Protein AF-A0A536XV53-F1 (afdb_monomer)

Radius of gyration: 16.69 Å; Cα contacts (8 Å, |Δi|>4): 105; chains: 1; bounding box: 43×22×48 Å

Secondary structure (DSSP, 8-state):
----HHHHHHHHTT-EETT-TTS-EEE-TTT--EEEEEEEEEEEEETTEEEEEEEEEEEEEE--HHHHHT---

Sequence (73 aa):
GKIDPDRTMELLKNFKDPNSPRGPISIDPATRDIVQPEYLREVRRVGGKLANVEIETLGTAVKDPWKELNNKK

Nearest PDB structures (foldseek):
  4f06-assembly1_A  TM=9.213E-01  e=2.973E-04  Rhodopseudomonas palustris HaA2
  4eyk-assembly1_A  TM=9.600E-01  e=1.549E-03  Rhodopseudomonas palustris BisB5
  4evs-assembly1_A  TM=9.349E-01  e=1.454E-03  Rhodopseudomonas palustris CGA009
  8yka-assembly1_2  TM=2.854E-01  e=2.021E+00  Homo sapiens

Structure (mmCIF, N/CA/C/O backbone):
data_AF-A0A536XV53-F1
#
_entry.id   AF-A0A536XV53-F1
#
loop_
_atom_site.group_PDB
_atom_site.id
_atom_site.type_symbol
_atom_site.label_atom_id
_atom_site.label_alt_id
_atom_site.label_comp_id
_atom_site.label_asym_id
_atom_site.label_entity_id
_atom_site.label_seq_id
_atom_site.pdbx_PDB_ins_code
_atom_site.Cartn_x
_atom_site.Cartn_y
_atom_site.Cartn_z
_atom_site.occupancy
_atom_site.B_iso_or_equiv
_atom_site.auth_seq_id
_atom_site.auth_comp_id
_atom_site.auth_asym_id
_atom_site.auth_atom_id
_atom_site.pdbx_PDB_model_num
ATOM 1 N N . GLY A 1 1 ? -6.924 -15.840 -29.100 1.00 63.44 1 GLY A N 1
ATOM 2 C CA . GLY A 1 1 ? -6.086 -14.677 -28.751 1.00 63.44 1 GLY A CA 1
ATOM 3 C C . GLY A 1 1 ? -4.713 -15.167 -28.350 1.00 63.44 1 GLY A C 1
ATOM 4 O O . GLY A 1 1 ? -4.636 -16.230 -27.751 1.00 63.44 1 GLY A O 1
ATOM 5 N N . LYS A 1 2 ? -3.648 -14.452 -28.720 1.00 81.06 2 LYS A N 1
ATOM 6 C CA . LYS A 1 2 ? -2.280 -14.755 -28.275 1.00 81.06 2 LYS A CA 1
ATOM 7 C C . LYS A 1 2 ? -1.964 -13.846 -27.088 1.00 81.06 2 LYS A C 1
ATOM 9 O O . LYS A 1 2 ? -2.077 -12.633 -27.230 1.00 81.06 2 LYS A O 1
ATOM 14 N N . ILE A 1 3 ? -1.646 -14.428 -25.936 1.00 88.06 3 ILE A N 1
ATOM 15 C CA . ILE A 1 3 ? -1.151 -13.684 -24.773 1.00 88.06 3 ILE A CA 1
ATOM 16 C C . ILE A 1 3 ? 0.364 -13.574 -24.938 1.00 88.06 3 ILE A C 1
ATOM 18 O O . ILE A 1 3 ? 1.035 -14.595 -25.070 1.00 88.06 3 ILE A O 1
ATOM 22 N N . ASP A 1 4 ? 0.872 -12.346 -24.971 1.00 95.00 4 ASP A N 1
ATOM 23 C CA . ASP A 1 4 ? 2.298 -12.038 -25.066 1.00 95.00 4 ASP A CA 1
ATOM 24 C C . ASP A 1 4 ? 2.821 -11.665 -23.665 1.00 95.00 4 ASP A C 1
ATOM 26 O O . ASP A 1 4 ? 2.344 -10.677 -23.090 1.00 95.00 4 ASP A O 1
ATOM 30 N N . PRO A 1 5 ? 3.735 -12.457 -23.072 1.00 94.31 5 PRO A N 1
ATOM 31 C CA . PRO A 1 5 ? 4.224 -12.216 -21.718 1.00 94.31 5 PRO A CA 1
ATOM 32 C C . PRO A 1 5 ? 4.945 -10.876 -21.559 1.00 94.31 5 PRO A C 1
ATOM 34 O O . PRO A 1 5 ? 4.669 -10.152 -20.602 1.00 94.31 5 PRO A O 1
ATOM 37 N N . ASP A 1 6 ? 5.811 -10.510 -22.501 1.00 95.06 6 ASP A N 1
ATOM 38 C CA . ASP A 1 6 ? 6.617 -9.291 -22.412 1.00 95.06 6 ASP A CA 1
ATOM 39 C C . ASP A 1 6 ? 5.721 -8.061 -22.497 1.00 95.06 6 ASP A C 1
ATOM 41 O O . ASP A 1 6 ? 5.800 -7.148 -21.667 1.00 95.06 6 ASP A O 1
ATOM 45 N N . ARG A 1 7 ? 4.767 -8.083 -23.433 1.00 93.81 7 ARG A N 1
ATOM 46 C CA . ARG A 1 7 ? 3.777 -7.019 -23.561 1.00 93.81 7 ARG A CA 1
ATOM 47 C C . ARG A 1 7 ? 2.865 -6.930 -22.343 1.00 93.81 7 ARG A C 1
ATOM 49 O O . ARG A 1 7 ? 2.476 -5.832 -21.950 1.00 93.81 7 ARG A O 1
ATOM 56 N N . THR A 1 8 ? 2.528 -8.061 -21.732 1.00 94.31 8 THR A N 1
ATOM 57 C CA . THR A 1 8 ? 1.730 -8.081 -20.501 1.00 94.31 8 THR A CA 1
ATOM 58 C C . THR A 1 8 ? 2.495 -7.415 -19.358 1.00 94.31 8 THR A C 1
ATOM 60 O O . THR A 1 8 ? 1.952 -6.547 -18.674 1.00 94.31 8 THR A O 1
ATOM 63 N N . MET A 1 9 ? 3.778 -7.739 -19.189 1.00 95.38 9 MET A N 1
ATOM 64 C CA . MET A 1 9 ? 4.620 -7.139 -18.152 1.00 95.38 9 MET A CA 1
ATOM 65 C C . MET A 1 9 ? 4.847 -5.637 -18.369 1.00 95.38 9 MET A C 1
ATOM 67 O O . MET A 1 9 ? 4.852 -4.871 -17.406 1.00 95.38 9 MET A O 1
ATOM 71 N N . GLU A 1 10 ? 4.975 -5.192 -19.620 1.00 94.38 10 GLU A N 1
ATOM 72 C CA . GLU A 1 10 ? 5.060 -3.770 -19.977 1.00 94.38 10 GLU A CA 1
ATOM 73 C C . GLU A 1 10 ? 3.844 -2.953 -19.523 1.00 94.38 10 GLU A C 1
ATOM 75 O O . GLU A 1 10 ? 3.989 -1.804 -19.097 1.00 94.38 10 GLU A O 1
ATOM 80 N N . LEU A 1 11 ? 2.652 -3.544 -19.616 1.00 93.88 11 LEU A N 1
ATOM 81 C CA . LEU A 1 11 ? 1.410 -2.916 -19.178 1.00 93.88 11 LEU A CA 1
ATOM 82 C C . LEU A 1 11 ? 1.303 -2.929 -17.650 1.00 93.88 11 LEU A C 1
ATOM 84 O O . LEU A 1 11 ? 1.026 -1.898 -17.039 1.00 93.88 11 LEU A O 1
ATOM 88 N N . LEU A 1 12 ? 1.571 -4.079 -17.025 1.00 95.38 12 LEU A N 1
ATOM 89 C CA . LEU A 1 12 ? 1.408 -4.257 -15.582 1.00 95.38 12 LEU A CA 1
ATOM 90 C C . LEU A 1 12 ? 2.402 -3.439 -14.752 1.00 95.38 12 LEU A C 1
ATOM 92 O O . LEU A 1 12 ? 2.029 -2.952 -13.689 1.00 95.38 12 LEU A O 1
ATOM 96 N N . LYS A 1 13 ? 3.634 -3.216 -15.232 1.00 95.31 13 LYS A N 1
ATOM 97 C CA . LYS A 1 13 ? 4.651 -2.438 -14.495 1.00 95.31 13 LYS A CA 1
ATOM 98 C C . LYS A 1 13 ? 4.275 -0.961 -14.284 1.00 95.31 13 LYS A C 1
ATOM 100 O O . LYS A 1 13 ? 4.918 -0.287 -13.496 1.00 95.31 13 LYS A O 1
ATOM 105 N N . ASN A 1 14 ? 3.253 -0.464 -14.986 1.00 92.44 14 ASN A N 1
ATOM 106 C CA . ASN A 1 14 ? 2.726 0.900 -14.853 1.00 92.44 14 ASN A CA 1
ATOM 107 C C . ASN A 1 14 ? 1.295 0.933 -14.294 1.00 92.44 14 ASN A C 1
ATOM 109 O O . ASN A 1 14 ? 0.639 1.976 -14.337 1.00 92.44 14 ASN A O 1
ATOM 113 N N . PHE A 1 15 ? 0.790 -0.204 -13.813 1.00 97.50 15 PHE A N 1
ATOM 114 C CA . PHE A 1 15 ? -0.563 -0.310 -13.290 1.00 97.50 15 PHE A CA 1
ATOM 115 C C . PHE A 1 15 ? -0.762 0.596 -12.068 1.00 97.50 15 PHE A C 1
ATOM 117 O O . PHE A 1 15 ? 0.107 0.697 -11.197 1.00 97.50 15 PHE A O 1
ATOM 124 N N . LYS A 1 16 ? -1.930 1.242 -12.007 1.00 97.81 16 LYS A N 1
ATOM 125 C CA . LYS A 1 16 ? -2.377 2.085 -10.896 1.00 97.81 16 LYS A CA 1
ATOM 126 C C . LYS A 1 16 ? -3.862 1.856 -10.668 1.00 97.81 16 LYS A C 1
ATOM 128 O O . LYS A 1 16 ? -4.627 1.843 -11.630 1.00 97.81 16 LYS A O 1
ATOM 133 N N . ASP A 1 17 ? -4.254 1.746 -9.409 1.00 97.75 17 ASP A N 1
ATOM 134 C CA . ASP A 1 17 ? -5.655 1.676 -9.010 1.00 97.75 17 ASP A CA 1
AT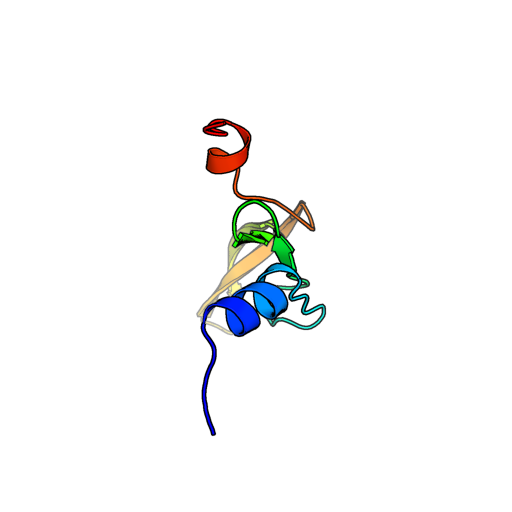OM 135 C C . ASP A 1 17 ? -5.895 2.587 -7.797 1.00 97.75 17 ASP A C 1
ATOM 137 O O . ASP A 1 17 ? -5.464 2.257 -6.688 1.00 97.75 17 ASP A O 1
ATOM 141 N N . PRO A 1 18 ? -6.563 3.741 -7.978 1.00 97.06 18 PRO A N 1
ATOM 142 C CA . PRO A 1 18 ? -6.871 4.642 -6.874 1.00 97.06 18 PRO A CA 1
ATOM 143 C C . PRO A 1 18 ? -7.993 4.128 -5.957 1.00 97.06 18 PRO A C 1
ATOM 145 O O . PRO A 1 18 ? -8.152 4.666 -4.866 1.00 97.06 18 PRO A O 1
ATOM 148 N N . ASN A 1 19 ? -8.763 3.116 -6.374 1.00 97.56 19 ASN A N 1
ATOM 149 C CA . ASN A 1 19 ? -9.990 2.670 -5.702 1.00 97.56 19 ASN A CA 1
ATOM 150 C C . ASN A 1 19 ? -9.882 1.258 -5.114 1.00 97.56 19 ASN A C 1
ATOM 152 O O . ASN A 1 19 ? -10.898 0.635 -4.794 1.00 97.56 19 ASN A O 1
ATOM 156 N N . SER A 1 20 ? -8.666 0.737 -4.976 1.00 97.75 20 SER A N 1
ATOM 157 C CA . SER A 1 20 ? -8.455 -0.559 -4.346 1.00 97.75 20 SER A CA 1
ATOM 158 C C . SER A 1 20 ? -9.031 -0.555 -2.915 1.00 97.75 20 SER A C 1
ATOM 160 O O . SER A 1 20 ? -8.897 0.444 -2.203 1.00 97.75 20 SER A O 1
ATOM 162 N N . PRO A 1 21 ? -9.654 -1.655 -2.437 1.00 97.50 21 PRO A N 1
ATOM 163 C CA . PRO A 1 21 ? -10.263 -1.708 -1.102 1.00 97.50 21 PRO A CA 1
ATOM 164 C C . PRO A 1 21 ? -9.306 -1.410 0.061 1.00 97.50 21 PRO A C 1
ATOM 166 O O . PRO A 1 21 ? -9.761 -1.134 1.166 1.00 97.50 21 PRO A O 1
ATOM 169 N N . ARG A 1 22 ? -7.989 -1.487 -0.178 1.00 96.44 22 ARG A N 1
ATOM 170 C CA . ARG A 1 22 ? -6.930 -1.153 0.790 1.00 96.44 22 ARG A CA 1
ATOM 171 C C . ARG A 1 22 ? -6.374 0.270 0.629 1.00 96.44 22 ARG A C 1
ATOM 173 O O . ARG A 1 22 ? -5.307 0.546 1.155 1.00 96.44 22 ARG A O 1
ATOM 180 N N . GLY A 1 23 ? -7.032 1.126 -0.151 1.00 97.12 23 GLY A N 1
ATOM 181 C CA . GLY A 1 23 ? -6.534 2.444 -0.545 1.00 97.12 23 GLY A CA 1
ATOM 182 C C . GLY A 1 23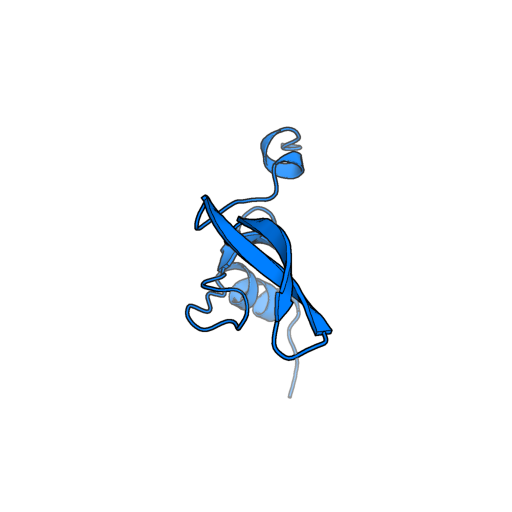 ? -5.753 2.438 -1.870 1.00 97.12 23 GLY A C 1
ATOM 183 O O . GLY A 1 23 ? -5.578 1.378 -2.474 1.00 97.12 23 GLY A O 1
ATOM 184 N N . PRO A 1 24 ? -5.302 3.614 -2.347 1.00 97.94 24 PRO A N 1
ATOM 185 C CA . PRO A 1 24 ? -4.637 3.766 -3.642 1.00 97.94 24 PRO A CA 1
ATOM 186 C C . PRO A 1 24 ? -3.368 2.918 -3.764 1.00 97.94 24 PRO A C 1
ATOM 188 O O . PRO A 1 24 ? -2.502 2.969 -2.896 1.00 97.94 24 PRO A O 1
ATOM 191 N N . ILE A 1 25 ? -3.224 2.180 -4.866 1.00 98.44 25 ILE A N 1
ATOM 192 C CA . ILE A 1 25 ? -2.046 1.345 -5.134 1.00 98.44 25 ILE A CA 1
ATOM 193 C C . ILE A 1 25 ? -1.455 1.605 -6.517 1.00 98.44 25 ILE A C 1
ATOM 195 O O . ILE A 1 25 ? -2.122 2.076 -7.443 1.00 98.44 25 ILE A O 1
ATOM 199 N N . SER A 1 26 ? -0.188 1.239 -6.679 1.00 98.25 26 SER A N 1
ATOM 200 C CA . SER A 1 26 ? 0.471 1.163 -7.983 1.00 98.25 26 SER A CA 1
ATOM 201 C C . SER A 1 26 ? 1.535 0.073 -8.003 1.00 98.25 26 SER A C 1
ATOM 203 O O . SER A 1 26 ? 1.902 -0.444 -6.953 1.00 98.25 26 SER A O 1
ATOM 205 N N . ILE A 1 27 ? 2.018 -0.289 -9.189 1.00 98.00 27 ILE A N 1
ATOM 206 C CA . ILE A 1 27 ? 3.190 -1.155 -9.347 1.00 98.00 27 ILE A CA 1
ATOM 207 C C . ILE A 1 27 ? 4.406 -0.278 -9.639 1.00 98.00 27 ILE A C 1
ATOM 209 O O . ILE A 1 27 ? 4.360 0.574 -10.527 1.00 98.00 27 ILE A O 1
ATOM 213 N N . ASP A 1 28 ? 5.492 -0.474 -8.892 1.00 96.06 28 ASP A N 1
ATOM 214 C CA . ASP A 1 28 ? 6.769 0.177 -9.169 1.00 96.06 28 ASP A CA 1
ATOM 215 C C . ASP A 1 28 ? 7.382 -0.436 -10.444 1.00 96.06 28 ASP A C 1
ATOM 217 O O . ASP A 1 28 ? 7.635 -1.646 -10.485 1.00 96.06 28 ASP A O 1
ATOM 221 N N . PRO A 1 29 ? 7.659 0.360 -11.492 1.00 95.06 29 PRO A N 1
ATOM 222 C CA . PRO A 1 29 ? 8.146 -0.168 -12.760 1.00 95.06 29 PRO A CA 1
ATOM 223 C C . PRO A 1 29 ? 9.544 -0.792 -12.680 1.00 95.06 29 PRO A C 1
ATOM 225 O O . PRO A 1 29 ? 9.869 -1.646 -13.507 1.00 95.06 29 PRO A O 1
ATOM 228 N N . ALA A 1 30 ? 10.370 -0.382 -11.714 1.00 93.25 30 ALA A N 1
ATOM 229 C CA . ALA A 1 30 ? 11.726 -0.893 -11.545 1.00 93.25 30 ALA A CA 1
ATOM 230 C C . ALA A 1 30 ? 11.727 -2.241 -10.816 1.00 93.25 30 ALA A C 1
ATOM 232 O O . ALA A 1 30 ? 12.402 -3.183 -11.231 1.00 93.25 30 ALA A O 1
ATOM 233 N N . THR A 1 31 ? 10.951 -2.351 -9.738 1.00 93.94 31 THR A N 1
ATOM 234 C CA . THR A 1 31 ? 10.964 -3.538 -8.868 1.00 93.94 31 THR A CA 1
ATOM 235 C C . THR A 1 31 ? 9.851 -4.534 -9.176 1.00 93.94 31 THR A C 1
ATOM 237 O O . THR A 1 31 ? 9.924 -5.685 -8.731 1.00 93.94 31 THR A O 1
ATOM 240 N N . ARG A 1 32 ? 8.833 -4.098 -9.933 1.00 95.38 32 ARG A N 1
ATOM 241 C CA . ARG A 1 32 ? 7.561 -4.795 -10.177 1.00 95.38 32 ARG A CA 1
ATOM 242 C C . ARG A 1 32 ? 6.817 -5.151 -8.889 1.00 95.38 32 ARG A C 1
ATOM 244 O O . ARG A 1 32 ? 5.991 -6.060 -8.898 1.00 95.38 32 ARG A O 1
ATOM 251 N N . ASP A 1 33 ? 7.131 -4.459 -7.796 1.00 96.62 33 ASP A N 1
ATOM 252 C CA . ASP A 1 33 ? 6.463 -4.630 -6.512 1.00 96.62 33 ASP A CA 1
ATOM 253 C C . ASP A 1 33 ? 5.349 -3.607 -6.318 1.00 96.62 33 ASP A C 1
ATOM 255 O O . ASP A 1 33 ? 5.321 -2.563 -6.974 1.00 96.62 33 ASP A O 1
ATOM 259 N N . ILE A 1 34 ? 4.433 -3.913 -5.409 1.00 97.56 34 ILE A N 1
ATOM 260 C CA . ILE A 1 34 ? 3.345 -3.016 -5.056 1.00 97.56 34 ILE A CA 1
ATO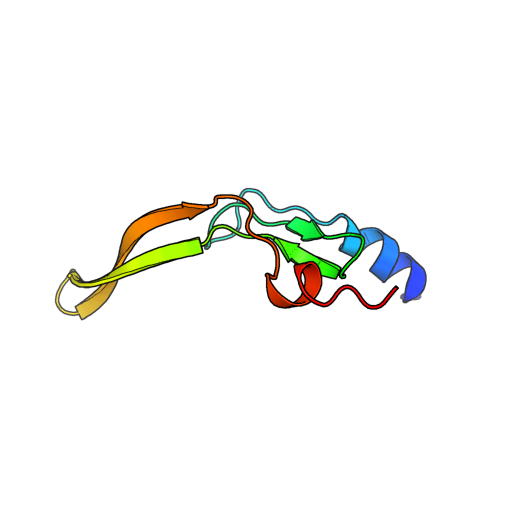M 261 C C . ILE A 1 34 ? 3.865 -1.814 -4.261 1.00 97.56 34 ILE A C 1
ATOM 263 O O . ILE A 1 34 ? 4.734 -1.925 -3.399 1.00 97.56 34 ILE A O 1
ATOM 267 N N . VAL A 1 35 ? 3.286 -0.657 -4.553 1.00 98.12 35 VAL A N 1
ATOM 268 C CA . VAL A 1 35 ? 3.390 0.568 -3.770 1.00 98.12 35 VAL A CA 1
ATOM 269 C C . VAL A 1 35 ? 2.006 0.845 -3.208 1.00 98.12 35 VAL A C 1
ATOM 271 O O . VAL A 1 35 ? 1.042 0.936 -3.974 1.00 98.12 35 VAL A O 1
ATOM 274 N N . GLN A 1 36 ? 1.897 0.936 -1.886 1.00 98.38 36 GLN A N 1
ATOM 275 C CA . GLN A 1 36 ? 0.614 0.975 -1.181 1.00 98.38 36 GLN A CA 1
ATOM 276 C C . GLN A 1 36 ? 0.701 1.827 0.093 1.00 98.38 36 GLN A C 1
ATOM 278 O O . GLN A 1 36 ? 1.804 2.100 0.572 1.00 98.38 36 GLN A O 1
ATOM 283 N N . PRO A 1 37 ? -0.432 2.257 0.663 1.00 98.12 37 PRO A N 1
ATOM 284 C CA . PRO A 1 37 ? -0.439 2.823 1.997 1.00 98.12 37 PRO A CA 1
ATOM 285 C C . PRO A 1 37 ? -0.110 1.766 3.057 1.00 98.12 37 PRO A C 1
ATOM 287 O O . PRO A 1 37 ? -0.482 0.601 2.920 1.00 98.12 37 PRO A O 1
ATOM 290 N N . GLU A 1 38 ? 0.533 2.196 4.139 1.00 98.06 38 GLU A N 1
ATOM 291 C CA . GLU A 1 38 ? 0.756 1.373 5.331 1.00 98.06 38 GLU A CA 1
ATOM 292 C C . GLU A 1 38 ? 0.013 1.968 6.524 1.00 98.06 38 GLU A C 1
ATOM 294 O O . GLU A 1 38 ? 0.083 3.172 6.790 1.00 98.06 38 GLU A O 1
ATOM 299 N N . TYR A 1 39 ? -0.708 1.113 7.248 1.00 98.12 39 TYR A N 1
ATOM 300 C CA . TYR A 1 39 ? -1.626 1.527 8.305 1.00 98.12 39 TYR A CA 1
ATOM 301 C C . TYR A 1 39 ? -1.169 1.025 9.667 1.00 98.12 39 TYR A C 1
ATOM 303 O O . TYR A 1 39 ? -0.946 -0.173 9.856 1.00 98.12 39 TYR A O 1
ATOM 311 N N . LEU A 1 40 ? -1.146 1.920 10.653 1.00 98.00 40 LEU A N 1
ATOM 312 C CA . LEU A 1 40 ? -1.105 1.524 12.053 1.00 98.00 40 LEU A CA 1
ATOM 313 C C . LEU A 1 40 ? -2.518 1.136 12.490 1.00 98.00 40 LEU A C 1
ATOM 315 O O . LEU A 1 40 ? -3.485 1.870 12.260 1.00 98.00 40 LEU A O 1
ATOM 319 N N . ARG A 1 41 ? -2.644 -0.038 13.112 1.00 98.50 41 ARG A N 1
ATOM 320 C CA . ARG A 1 41 ? -3.939 -0.627 13.458 1.00 98.50 41 ARG A CA 1
ATOM 321 C C . ARG A 1 41 ? -3.956 -1.118 14.893 1.00 98.50 41 ARG A C 1
ATOM 323 O O . ARG A 1 41 ? -2.980 -1.683 15.376 1.00 98.50 41 ARG A O 1
ATOM 330 N N . GLU A 1 42 ? -5.110 -0.977 15.527 1.00 98.38 42 GLU A N 1
ATOM 331 C CA . GLU A 1 42 ? -5.378 -1.487 16.868 1.00 98.38 42 GLU A CA 1
ATOM 332 C C . GLU A 1 42 ? -6.550 -2.472 16.828 1.00 98.38 42 GLU A C 1
ATOM 334 O O . GLU A 1 42 ? -7.556 -2.236 16.154 1.00 98.38 42 GLU A O 1
ATOM 339 N N . VAL A 1 43 ? -6.443 -3.586 17.551 1.00 98.56 43 VAL A N 1
ATOM 340 C CA . VAL A 1 43 ? -7.541 -4.55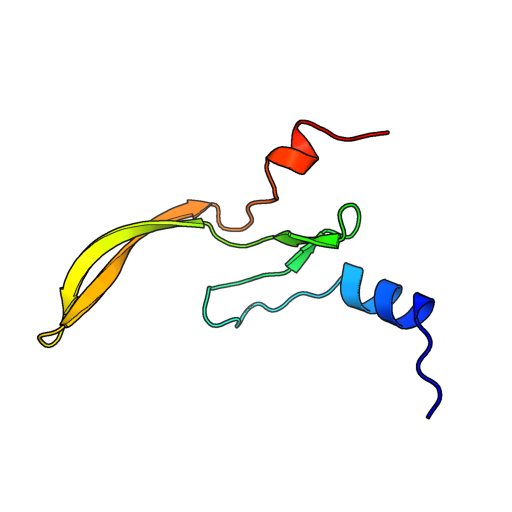3 17.668 1.00 98.56 43 VAL A CA 1
ATOM 341 C C . VAL A 1 43 ? -8.614 -3.983 18.594 1.00 98.56 43 VAL A C 1
ATOM 343 O O . VAL A 1 43 ? -8.374 -3.798 19.784 1.00 98.56 43 VAL A O 1
ATOM 346 N N . ARG A 1 44 ? -9.825 -3.754 18.077 1.00 98.25 44 ARG A N 1
ATOM 347 C CA . ARG A 1 44 ? -10.969 -3.243 18.851 1.00 98.25 44 ARG A CA 1
ATOM 348 C C . ARG A 1 44 ? -12.231 -4.056 18.586 1.00 98.25 44 ARG A C 1
ATO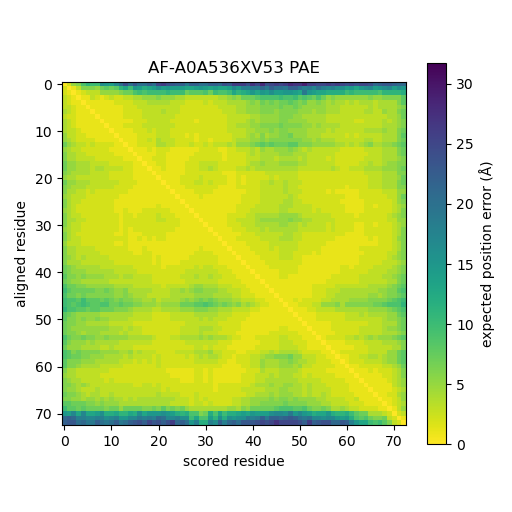M 350 O O . ARG A 1 44 ? -12.379 -4.679 17.537 1.00 98.25 44 ARG A O 1
ATOM 357 N N . ARG A 1 45 ? -13.176 -4.049 19.533 1.00 98.12 45 ARG A N 1
ATOM 358 C CA . ARG A 1 45 ? -14.501 -4.654 19.328 1.00 98.12 45 ARG A CA 1
ATOM 359 C C . ARG A 1 45 ? -15.408 -3.678 18.570 1.00 98.12 45 ARG A C 1
ATOM 361 O O . ARG A 1 45 ? -15.717 -2.610 19.083 1.00 98.12 45 ARG A O 1
ATOM 368 N N . VAL A 1 46 ? -15.872 -4.069 17.385 1.00 97.44 46 VAL A N 1
ATOM 369 C CA . VAL A 1 46 ? -16.779 -3.307 16.511 1.00 97.44 46 VAL A CA 1
ATOM 370 C C . VAL A 1 46 ? -17.963 -4.203 16.153 1.00 97.44 46 VAL A C 1
ATOM 372 O O . VAL A 1 46 ? -17.774 -5.315 15.662 1.00 97.44 46 VAL A O 1
ATOM 375 N N . GLY A 1 47 ? -19.192 -3.773 16.456 1.00 96.31 47 GLY A N 1
ATOM 376 C CA . GLY A 1 47 ? -20.397 -4.563 16.152 1.00 96.31 47 GLY A CA 1
ATOM 377 C C . GLY A 1 47 ? -20.382 -5.975 16.758 1.00 96.31 47 GLY A C 1
ATOM 378 O O . GLY A 1 47 ? -20.807 -6.936 16.124 1.00 96.31 47 GLY A O 1
ATOM 379 N N . GLY A 1 48 ? -19.815 -6.128 17.959 1.00 97.62 48 GLY A N 1
ATOM 380 C CA . GLY A 1 48 ? -19.729 -7.420 18.644 1.00 97.62 48 GLY A CA 1
ATOM 381 C C . GLY A 1 48 ? -18.615 -8.356 18.159 1.00 97.62 48 GLY A C 1
ATOM 382 O O . GLY A 1 48 ? -18.474 -9.431 18.736 1.00 97.62 48 GLY A O 1
ATOM 383 N N . LYS A 1 49 ? -17.776 -7.966 17.190 1.00 98.00 49 LYS A N 1
ATOM 384 C CA . LYS A 1 49 ? -16.626 -8.758 16.707 1.00 98.00 49 LYS A CA 1
ATOM 385 C C . LYS A 1 49 ? -15.314 -7.999 16.897 1.00 98.00 49 LYS A C 1
ATOM 387 O O . LYS A 1 49 ? -15.326 -6.775 16.957 1.00 98.00 49 LYS A O 1
ATOM 392 N N . LEU A 1 50 ? -14.190 -8.707 17.015 1.00 98.56 50 LEU A N 1
ATOM 393 C CA . LEU A 1 50 ? -12.872 -8.066 16.968 1.00 98.56 50 LEU A CA 1
ATOM 394 C C . LEU A 1 50 ? -12.563 -7.662 15.524 1.00 98.56 50 LEU A C 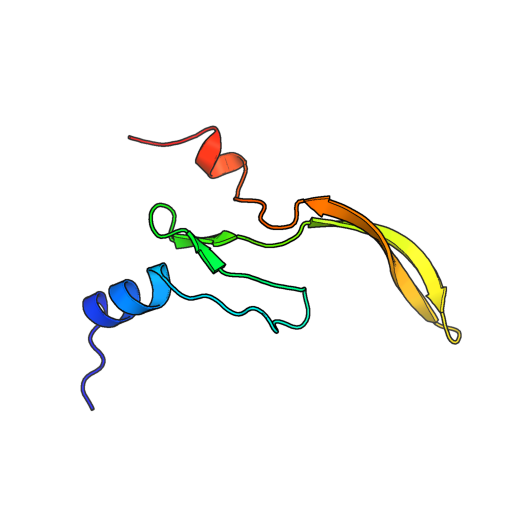1
ATOM 396 O O . LEU A 1 50 ? -12.755 -8.456 14.605 1.00 98.56 50 LEU A O 1
ATOM 400 N N . ALA A 1 51 ? -12.088 -6.438 15.342 1.00 98.25 51 ALA A N 1
ATOM 401 C CA . ALA A 1 51 ? -11.651 -5.893 14.071 1.00 98.25 51 ALA A CA 1
ATOM 402 C C . ALA A 1 51 ? -10.339 -5.138 14.280 1.00 98.25 51 ALA A C 1
ATOM 404 O O . ALA A 1 51 ? -10.133 -4.511 15.319 1.00 98.25 51 ALA A O 1
ATOM 405 N N . ASN A 1 52 ? -9.465 -5.165 13.278 1.00 98.38 52 ASN A N 1
ATOM 406 C CA . ASN A 1 52 ? -8.346 -4.238 13.253 1.00 98.38 52 ASN A CA 1
ATOM 407 C C . ASN A 1 52 ? -8.902 -2.879 12.821 1.00 98.38 52 ASN A C 1
ATOM 409 O O . ASN A 1 52 ? -9.442 -2.778 11.723 1.00 98.38 52 ASN A O 1
ATOM 413 N N . VAL A 1 53 ? -8.800 -1.857 13.655 1.00 97.81 53 VAL A N 1
ATOM 414 C CA . VAL A 1 53 ? -9.251 -0.500 13.340 1.00 97.81 53 VAL A CA 1
ATOM 415 C C . VAL A 1 53 ? -8.025 0.329 12.988 1.00 97.81 53 VAL A C 1
ATOM 417 O O . VAL A 1 53 ? -7.049 0.325 13.733 1.00 97.81 53 VAL A O 1
ATOM 420 N N . GLU A 1 54 ? -8.057 0.990 11.834 1.00 97.00 54 GLU A N 1
ATOM 421 C CA . GLU A 1 54 ? -6.997 1.905 11.401 1.00 97.00 54 GLU A CA 1
ATOM 422 C C . GLU A 1 54 ? -7.001 3.136 12.302 1.00 97.00 54 GLU A C 1
ATOM 424 O O . GLU A 1 54 ? -8.046 3.757 12.499 1.00 97.00 54 GLU A O 1
ATOM 429 N N . ILE A 1 55 ? -5.842 3.456 12.876 1.00 97.62 55 ILE A N 1
ATOM 430 C CA . ILE A 1 55 ? -5.671 4.621 13.753 1.00 97.62 55 ILE A CA 1
ATOM 431 C C . ILE A 1 55 ? -4.774 5.686 13.123 1.00 97.62 55 ILE A C 1
ATOM 433 O O . ILE A 1 55 ? -4.937 6.864 13.423 1.00 97.62 55 ILE A O 1
ATOM 437 N N . GLU A 1 56 ? -3.875 5.289 12.221 1.00 97.88 56 GLU A N 1
ATOM 438 C CA . GLU A 1 56 ? -2.989 6.198 11.497 1.00 97.88 56 GLU A CA 1
ATOM 439 C C . GLU A 1 56 ? -2.574 5.589 10.150 1.00 97.88 56 GLU A C 1
ATOM 441 O O . GLU A 1 56 ? -2.475 4.369 10.011 1.00 97.88 56 GLU A O 1
ATOM 446 N N . THR A 1 57 ? -2.318 6.442 9.156 1.00 97.56 57 THR A N 1
ATOM 447 C CA . THR A 1 57 ? -1.653 6.060 7.900 1.00 97.56 57 THR A CA 1
ATOM 448 C C . THR A 1 57 ? -0.202 6.524 7.971 1.00 97.56 57 THR A C 1
ATOM 450 O O . THR A 1 57 ? 0.056 7.723 7.937 1.00 97.56 57 THR A O 1
ATOM 453 N N . LEU A 1 58 ? 0.736 5.583 8.070 1.00 96.19 58 LEU A N 1
ATOM 454 C CA . LEU A 1 58 ? 2.169 5.858 8.241 1.00 96.19 58 LEU A CA 1
ATOM 455 C C . LEU A 1 58 ? 2.841 6.314 6.936 1.00 96.19 58 LEU A C 1
ATOM 457 O O . LEU A 1 58 ? 3.891 6.951 6.950 1.00 96.19 58 LEU A O 1
ATOM 461 N N . GLY A 1 59 ? 2.224 6.007 5.799 1.00 95.38 59 GLY A N 1
ATOM 462 C CA . GLY A 1 59 ? 2.619 6.488 4.483 1.00 95.38 59 GLY A CA 1
ATOM 463 C C . GLY A 1 59 ? 1.550 6.135 3.462 1.00 95.38 59 GLY A C 1
ATOM 464 O O . GLY A 1 59 ? 0.853 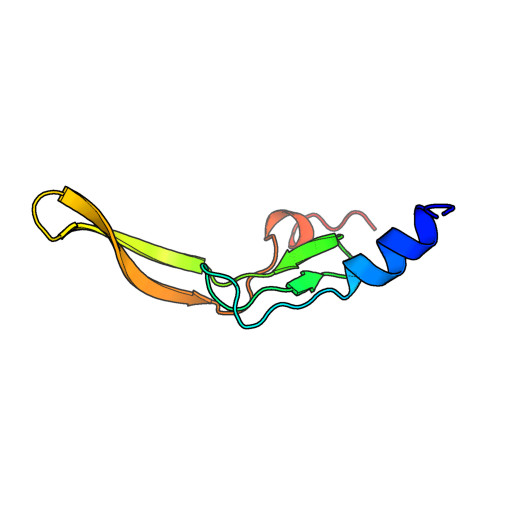5.139 3.626 1.00 95.38 59 GLY A O 1
ATOM 465 N N . THR A 1 60 ? 1.390 6.957 2.425 1.00 95.06 60 THR A N 1
ATOM 466 C CA . THR A 1 60 ? 0.338 6.783 1.403 1.00 95.06 60 THR A CA 1
ATOM 467 C C . THR A 1 60 ? 0.814 6.047 0.149 1.00 95.06 60 THR A C 1
ATOM 469 O O . THR A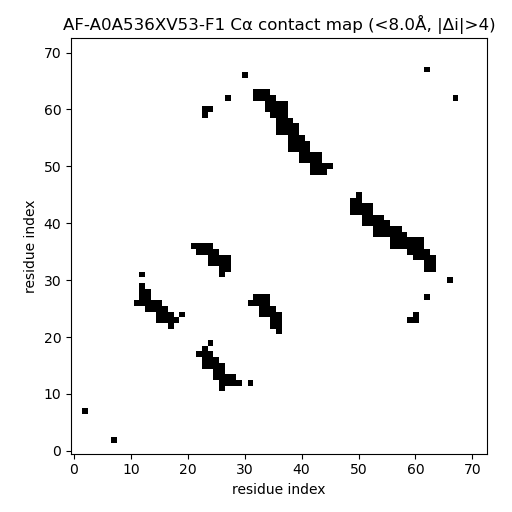 1 60 ? -0.009 5.597 -0.642 1.00 95.06 60 THR A O 1
ATOM 472 N N . ALA A 1 61 ? 2.129 5.928 -0.041 1.00 96.44 61 ALA A N 1
ATOM 473 C CA . ALA A 1 61 ? 2.758 5.283 -1.191 1.00 96.44 61 ALA A CA 1
ATOM 474 C C . ALA A 1 61 ? 4.115 4.682 -0.783 1.00 96.44 61 ALA A C 1
ATOM 476 O O . ALA A 1 61 ? 5.175 5.147 -1.201 1.00 96.44 61 ALA A O 1
ATOM 477 N N . VAL A 1 62 ? 4.074 3.681 0.092 1.00 97.38 62 VAL A N 1
ATOM 478 C CA . VAL A 1 62 ? 5.252 2.999 0.635 1.00 97.38 62 VAL A CA 1
ATOM 479 C C . VAL A 1 62 ? 5.701 1.909 -0.337 1.00 97.38 62 VAL A C 1
ATOM 481 O O . VAL A 1 62 ? 4.886 1.109 -0.800 1.00 97.38 62 VAL A O 1
ATOM 484 N N . LYS A 1 63 ? 6.994 1.905 -0.674 1.00 97.19 63 LYS A N 1
ATOM 485 C CA . LYS A 1 63 ? 7.656 0.847 -1.454 1.00 97.19 63 LYS A CA 1
ATOM 486 C C . LYS A 1 63 ? 8.181 -0.243 -0.523 1.00 97.19 63 LYS A C 1
ATOM 488 O O . LYS A 1 63 ? 8.347 0.009 0.664 1.00 97.19 63 LYS A O 1
ATOM 493 N N . ASP A 1 64 ? 8.498 -1.420 -1.066 1.00 96.19 64 ASP A N 1
ATOM 494 C CA . ASP A 1 64 ? 9.200 -2.470 -0.316 1.00 96.19 64 ASP A CA 1
ATOM 495 C C . ASP A 1 64 ? 10.573 -1.961 0.183 1.00 96.19 64 ASP A C 1
ATOM 497 O O . ASP A 1 64 ? 11.500 -1.821 -0.631 1.00 96.19 64 ASP A O 1
ATOM 501 N N . PRO A 1 65 ? 10.750 -1.744 1.504 1.00 94.75 65 PRO A N 1
ATOM 502 C CA . PRO A 1 65 ? 11.998 -1.218 2.047 1.00 94.75 65 PRO A CA 1
ATOM 503 C C . PRO A 1 65 ? 13.179 -2.156 1.794 1.00 94.75 65 PRO A C 1
ATOM 505 O O . PRO A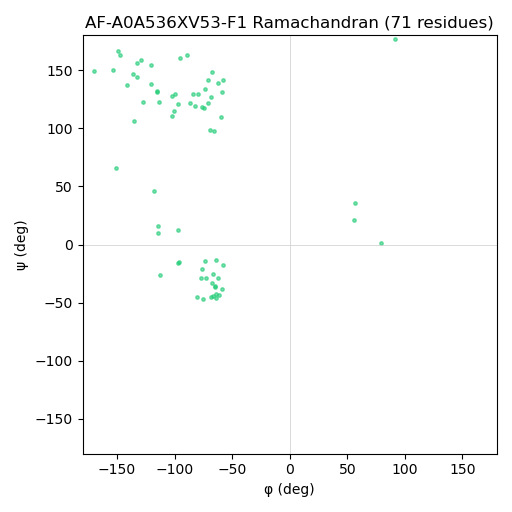 1 65 ? 14.317 -1.707 1.662 1.00 94.75 65 PRO A O 1
ATOM 508 N N . TRP A 1 66 ? 12.940 -3.469 1.691 1.00 94.50 66 TRP A N 1
ATOM 509 C CA . TRP A 1 66 ? 14.011 -4.425 1.437 1.00 94.50 66 TRP A CA 1
ATOM 510 C C . TRP A 1 66 ? 14.650 -4.199 0.067 1.00 94.50 66 TRP A C 1
ATOM 512 O O . TRP A 1 66 ? 15.876 -4.241 -0.047 1.00 94.50 66 TRP A O 1
ATOM 522 N N . LYS A 1 67 ? 13.846 -3.937 -0.968 1.00 92.88 67 LYS A N 1
ATOM 523 C CA . LYS A 1 67 ? 14.341 -3.670 -2.327 1.00 92.88 67 LYS A CA 1
ATOM 524 C C . LYS A 1 67 ? 14.992 -2.301 -2.457 1.00 92.88 67 LYS A C 1
ATOM 526 O O . LYS A 1 67 ? 15.909 -2.153 -3.261 1.00 92.88 67 LYS A O 1
ATOM 531 N N . GLU A 1 68 ? 14.566 -1.329 -1.654 1.00 90.94 68 GLU A N 1
ATOM 532 C CA . GLU A 1 68 ? 15.237 -0.031 -1.575 1.00 90.94 68 GLU A CA 1
ATOM 533 C C . GLU A 1 68 ? 16.623 -0.155 -0.931 1.00 90.94 68 GLU A C 1
ATOM 535 O O . GLU A 1 68 ? 17.604 0.365 -1.464 1.00 90.94 68 GLU A O 1
ATOM 540 N N . LEU A 1 69 ? 16.726 -0.901 0.171 1.00 93.12 69 LEU A N 1
ATOM 541 C CA . LEU A 1 69 ? 17.976 -1.082 0.913 1.00 93.12 69 LEU A CA 1
ATOM 542 C C . LEU A 1 69 ? 18.945 -2.063 0.236 1.00 93.12 69 LEU A C 1
ATOM 544 O O . LEU A 1 69 ? 20.158 -1.926 0.380 1.00 93.12 69 LEU A O 1
ATOM 548 N N . ASN A 1 70 ? 18.428 -3.036 -0.518 1.00 90.81 70 ASN A N 1
ATOM 549 C CA . ASN A 1 70 ? 19.211 -4.093 -1.165 1.00 90.81 70 ASN A CA 1
ATOM 550 C C . ASN A 1 70 ? 19.083 -4.049 -2.686 1.00 90.81 70 ASN A C 1
ATOM 552 O O . ASN A 1 70 ? 18.865 -5.079 -3.334 1.00 90.81 70 ASN A O 1
ATOM 556 N N . ASN A 1 71 ? 19.212 -2.857 -3.267 1.00 79.81 71 ASN A N 1
ATOM 557 C CA . ASN A 1 71 ? 19.182 -2.704 -4.712 1.00 79.81 71 ASN A CA 1
ATOM 558 C C . ASN A 1 71 ? 20.401 -3.407 -5.339 1.00 79.81 71 ASN A C 1
ATOM 560 O O . ASN A 1 71 ? 21.515 -2.874 -5.358 1.00 79.81 71 ASN A O 1
ATOM 564 N N . LYS A 1 72 ? 20.194 -4.640 -5.815 1.00 65.75 72 LYS A N 1
ATOM 565 C CA . LYS A 1 72 ? 21.169 -5.359 -6.634 1.00 65.75 72 LYS A CA 1
ATOM 566 C C . LYS A 1 72 ? 21.217 -4.643 -7.980 1.00 65.75 72 LYS A C 1
ATOM 568 O O . LYS A 1 72 ? 20.321 -4.838 -8.797 1.00 65.75 72 LYS A O 1
ATOM 573 N N . LYS A 1 73 ? 22.217 -3.774 -8.146 1.00 58.84 73 LYS A N 1
ATOM 574 C CA . LYS A 1 73 ? 22.575 -3.208 -9.451 1.00 58.84 73 LYS A CA 1
ATOM 575 C C . LYS A 1 73 ? 22.728 -4.306 -10.497 1.00 58.84 73 LYS A C 1
ATOM 577 O O . LYS A 1 73 ? 23.269 -5.377 -10.135 1.00 58.84 73 LYS A O 1
#

Solvent-accessible surface area (backbone atoms only — not comparable to full-atom values): 4504 Å² total; per-residue (Å²): 137,86,86,54,66,68,63,48,50,64,54,50,26,65,35,69,40,76,78,42,98,78,47,40,35,33,31,38,65,89,78,66,42,66,24,30,47,43,69,45,65,44,84,42,77,55,97,92,38,82,39,76,41,77,78,45,74,82,36,71,69,40,62,60,61,65,58,70,77,58,64,80,124

pLDDT: mean 94.48, std 7.4, range [58.84, 98.56]

Mean predicted aligned error: 3.95 Å

Foldseek 3Di:
DDDDPVVVLVVQQADWDQPPPQGTWHQPNVPRDIFAWDFDWDFDQDPNDTDTDGDDTPDGTDDDVCCVVDVPD